Protein AF-A0A1E3G465-F1 (afdb_monomer_lite)

pLDDT: mean 92.17, std 10.19, range [46.28, 98.38]

Structure (mmCIF, N/CA/C/O backbone):
data_AF-A0A1E3G465-F1
#
_entry.id   AF-A0A1E3G465-F1
#
loop_
_atom_site.group_PDB
_atom_site.id
_atom_site.type_symbol
_atom_site.label_atom_id
_atom_site.label_alt_id
_atom_site.label_comp_id
_atom_site.label_asym_id
_atom_site.label_entity_id
_atom_site.label_seq_id
_atom_site.pdbx_PDB_ins_code
_atom_site.Cartn_x
_atom_site.Cartn_y
_atom_site.Cartn_z
_atom_site.occupancy
_atom_site.B_iso_or_equiv
_atom_site.auth_seq_id
_atom_site.auth_comp_id
_atom_site.auth_asym_id
_atom_site.auth_atom_id
_atom_site.pdbx_PDB_model_num
ATOM 1 N N . MET A 1 1 ? 30.871 17.192 -15.582 1.00 46.59 1 MET A N 1
ATOM 2 C CA . MET A 1 1 ? 29.746 16.257 -15.810 1.00 46.59 1 MET A CA 1
ATOM 3 C C . MET A 1 1 ? 30.331 14.931 -16.269 1.00 46.59 1 MET A C 1
ATOM 5 O O . MET A 1 1 ? 31.115 14.942 -17.206 1.00 46.59 1 MET A O 1
ATOM 9 N N . THR A 1 2 ? 30.048 13.829 -15.576 1.00 65.38 2 THR A N 1
ATOM 10 C CA . THR A 1 2 ? 30.537 12.489 -15.939 1.00 65.38 2 THR A CA 1
ATOM 11 C C . THR A 1 2 ? 29.622 11.861 -16.988 1.00 65.38 2 THR A C 1
ATOM 13 O O . THR A 1 2 ? 28.400 11.909 -16.865 1.00 65.38 2 THR A O 1
ATOM 16 N N . THR A 1 3 ? 30.202 11.283 -18.037 1.00 67.56 3 THR A N 1
ATOM 17 C CA . THR A 1 3 ? 29.445 10.574 -19.075 1.00 67.56 3 THR A CA 1
ATOM 18 C C . THR A 1 3 ? 28.847 9.289 -18.488 1.00 67.56 3 THR A C 1
ATOM 20 O O . THR A 1 3 ? 29.590 8.513 -17.877 1.00 67.56 3 THR A O 1
ATOM 23 N N . PRO A 1 4 ? 27.537 9.023 -18.655 1.00 75.69 4 PRO A N 1
ATOM 24 C CA . PRO A 1 4 ? 26.938 7.760 -18.237 1.00 75.69 4 PRO A CA 1
ATOM 25 C C . PRO A 1 4 ? 27.625 6.572 -18.918 1.00 75.69 4 PRO A C 1
ATOM 27 O O . PRO A 1 4 ? 27.978 6.641 -20.097 1.00 75.69 4 PRO A O 1
ATOM 30 N N . SER A 1 5 ? 27.811 5.470 -18.189 1.00 88.69 5 SER A N 1
ATOM 31 C CA . SER A 1 5 ? 28.449 4.277 -18.747 1.00 88.69 5 SER A CA 1
ATOM 32 C C . SER A 1 5 ? 27.600 3.658 -19.864 1.00 88.69 5 SER A C 1
ATOM 34 O O . SER A 1 5 ? 26.371 3.764 -19.875 1.00 88.69 5 SER A O 1
ATOM 36 N N . ARG A 1 6 ? 28.253 2.935 -20.783 1.00 87.94 6 ARG A N 1
ATOM 37 C CA . ARG A 1 6 ? 27.582 2.203 -21.873 1.00 87.94 6 ARG A CA 1
ATOM 38 C C . ARG A 1 6 ? 26.449 1.299 -21.358 1.00 87.94 6 ARG A C 1
ATOM 40 O O . ARG A 1 6 ? 25.394 1.227 -21.979 1.00 87.94 6 ARG A O 1
ATOM 47 N N . THR A 1 7 ? 26.638 0.665 -20.200 1.00 91.12 7 THR A N 1
ATOM 48 C CA . THR A 1 7 ? 25.641 -0.208 -19.558 1.00 91.12 7 THR A CA 1
ATOM 49 C C . THR A 1 7 ? 24.410 0.555 -19.068 1.00 91.12 7 THR A C 1
ATOM 51 O O . THR A 1 7 ? 23.296 0.049 -19.180 1.00 91.12 7 THR A O 1
ATOM 54 N N . VAL A 1 8 ? 24.583 1.767 -18.529 1.00 91.44 8 VAL A N 1
ATOM 55 C CA . VAL A 1 8 ? 23.466 2.606 -18.062 1.00 91.44 8 VAL A CA 1
ATOM 56 C C . VAL A 1 8 ? 22.587 3.039 -19.233 1.00 91.44 8 VAL A C 1
ATOM 58 O O . VAL A 1 8 ? 21.366 2.936 -19.142 1.00 91.44 8 VAL A O 1
ATOM 61 N N . ASN A 1 9 ? 23.197 3.441 -20.350 1.00 90.88 9 ASN A N 1
ATOM 62 C CA . ASN A 1 9 ? 22.457 3.846 -21.547 1.00 90.88 9 ASN A CA 1
ATOM 63 C C . ASN A 1 9 ? 21.678 2.675 -22.161 1.00 90.88 9 ASN A C 1
ATOM 65 O O . ASN A 1 9 ? 20.485 2.815 -22.415 1.00 90.88 9 ASN A O 1
ATOM 69 N N . ALA A 1 10 ? 22.306 1.500 -22.288 1.00 93.12 10 ALA A N 1
ATOM 70 C CA . ALA A 1 10 ? 21.629 0.302 -22.786 1.00 93.12 10 ALA A CA 1
ATOM 71 C C . ALA A 1 10 ? 20.441 -0.107 -21.895 1.00 93.12 10 ALA A C 1
ATOM 73 O O . ALA A 1 10 ? 19.373 -0.444 -22.398 1.00 93.12 10 ALA A O 1
ATOM 74 N N . LYS A 1 11 ? 20.590 -0.031 -20.561 1.00 91.75 11 LYS A N 1
ATOM 75 C CA . LYS A 1 11 ? 19.471 -0.271 -19.636 1.00 91.75 11 LYS A CA 1
ATOM 76 C C . LYS A 1 11 ? 18.349 0.739 -19.854 1.00 91.75 11 LYS A C 1
ATOM 78 O O . LYS A 1 11 ? 17.198 0.325 -19.939 1.00 91.75 11 LYS A O 1
ATOM 83 N N . LYS A 1 12 ? 18.664 2.034 -19.966 1.00 93.19 12 LYS A N 1
ATOM 84 C CA . LYS A 1 12 ? 17.649 3.069 -20.192 1.00 93.19 12 LYS A CA 1
ATOM 85 C C . LYS A 1 12 ? 16.828 2.760 -21.447 1.00 93.19 12 LYS A C 1
ATOM 87 O O . LYS A 1 12 ? 15.613 2.676 -21.344 1.00 93.19 12 LYS A O 1
ATOM 92 N N . GLU A 1 13 ? 17.483 2.504 -22.577 1.00 93.19 13 GLU A N 1
ATOM 93 C CA . GLU A 1 13 ? 16.812 2.170 -23.843 1.00 93.19 13 GLU A CA 1
ATOM 94 C C . GLU A 1 13 ? 15.907 0.936 -23.726 1.00 93.19 13 GLU A C 1
ATOM 96 O O . GLU A 1 13 ? 14.757 0.970 -24.163 1.00 93.19 13 GLU A O 1
ATOM 101 N N . LEU A 1 14 ? 16.397 -0.132 -23.086 1.00 92.75 14 LEU A N 1
ATOM 102 C CA . LEU A 1 14 ? 15.626 -1.361 -22.883 1.00 92.75 14 LEU A CA 1
ATOM 103 C C . LEU A 1 14 ? 14.394 -1.139 -22.000 1.00 92.75 14 LEU A C 1
ATOM 105 O O . LEU A 1 14 ? 13.328 -1.679 -22.289 1.00 92.75 14 LEU A O 1
ATOM 109 N N . PHE A 1 15 ? 14.514 -0.336 -20.940 1.00 93.56 15 PHE A N 1
ATOM 110 C CA . PHE A 1 15 ? 13.397 -0.069 -20.036 1.00 93.56 15 PHE A CA 1
ATOM 111 C C . PHE A 1 15 ? 12.389 0.934 -20.607 1.00 93.56 15 PHE A C 1
ATOM 113 O O . PHE A 1 15 ? 11.225 0.866 -20.228 1.00 93.56 15 PHE A O 1
ATOM 120 N N . THR A 1 16 ? 12.776 1.822 -21.530 1.00 94.25 16 THR A N 1
ATOM 121 C CA . THR A 1 16 ? 11.917 2.924 -22.019 1.00 94.25 16 THR A CA 1
ATOM 122 C C . THR A 1 16 ? 11.468 2.775 -23.479 1.00 94.25 16 THR A C 1
ATOM 124 O O . THR A 1 16 ? 10.862 3.689 -24.032 1.00 94.25 16 THR A O 1
ATOM 127 N N . GLY A 1 17 ? 11.778 1.654 -24.137 1.00 92.50 17 GLY A N 1
ATOM 128 C CA . GLY A 1 17 ? 11.543 1.464 -25.575 1.00 92.50 17 GLY A CA 1
ATOM 129 C C . GLY A 1 17 ? 10.102 1.130 -25.994 1.00 92.50 17 GLY A C 1
ATOM 130 O O . GLY A 1 17 ? 9.817 1.057 -27.192 1.00 92.50 17 GLY A O 1
ATOM 131 N N . LEU A 1 18 ? 9.179 0.905 -25.053 1.00 93.69 18 LEU A N 1
ATOM 132 C CA . LEU A 1 18 ? 7.815 0.461 -25.358 1.00 93.69 18 LEU A CA 1
ATOM 133 C C . LEU A 1 18 ? 6.879 1.652 -25.609 1.00 93.69 18 LEU A C 1
ATOM 135 O O . LEU A 1 18 ? 6.819 2.592 -24.830 1.00 93.69 18 LEU A O 1
ATOM 139 N N . ARG A 1 19 ? 6.085 1.615 -26.686 1.00 88.00 19 ARG A N 1
ATOM 140 C CA . ARG A 1 19 ? 5.288 2.786 -27.117 1.00 88.00 19 ARG A CA 1
ATOM 141 C C . ARG A 1 19 ? 3.932 2.970 -26.418 1.00 88.00 19 ARG A C 1
ATOM 143 O O . ARG A 1 19 ? 3.270 3.966 -26.681 1.00 88.00 19 ARG A O 1
ATOM 150 N N . ARG A 1 20 ? 3.478 2.027 -25.584 1.00 93.00 20 ARG A N 1
ATOM 151 C CA . ARG A 1 20 ? 2.134 2.041 -24.961 1.00 93.00 20 ARG A CA 1
ATOM 152 C C . ARG A 1 20 ? 2.132 1.338 -23.603 1.00 93.00 20 ARG A C 1
ATOM 154 O O . ARG A 1 20 ? 1.597 0.243 -23.472 1.00 93.00 20 ARG A O 1
ATOM 161 N N . VAL A 1 21 ? 2.768 1.956 -22.614 1.00 96.19 21 VAL A N 1
ATOM 162 C CA . VAL A 1 21 ? 2.840 1.443 -21.239 1.00 96.19 21 VAL A CA 1
ATOM 163 C C . VAL A 1 21 ? 2.339 2.514 -20.280 1.00 96.19 21 VAL A C 1
ATOM 165 O O . VAL A 1 21 ? 2.716 3.675 -20.403 1.00 96.19 21 VAL A O 1
ATOM 168 N N . ILE A 1 22 ? 1.507 2.102 -19.326 1.00 96.88 22 ILE A N 1
ATOM 169 C CA . ILE A 1 22 ? 1.174 2.864 -18.122 1.00 96.88 22 ILE A CA 1
ATOM 170 C C . ILE A 1 22 ? 1.619 2.001 -16.950 1.00 96.88 22 ILE A C 1
ATOM 172 O O . ILE A 1 22 ? 1.273 0.821 -16.885 1.00 96.88 22 ILE A O 1
ATOM 176 N N . ILE A 1 23 ? 2.395 2.574 -16.038 1.00 97.69 23 ILE A N 1
ATOM 177 C CA . ILE A 1 23 ? 2.771 1.891 -14.806 1.00 97.69 23 ILE A CA 1
ATOM 178 C C . ILE A 1 23 ? 1.715 2.182 -13.755 1.00 97.69 23 ILE A C 1
ATOM 180 O O . ILE A 1 23 ? 1.408 3.335 -13.476 1.00 97.69 23 ILE A O 1
ATOM 184 N N . VAL A 1 24 ? 1.180 1.130 -13.146 1.00 97.81 24 VAL A N 1
ATOM 185 C CA . VAL A 1 24 ? 0.242 1.247 -12.032 1.00 97.81 24 VAL A CA 1
ATOM 186 C C . VAL A 1 24 ? 0.971 0.915 -10.738 1.00 97.81 24 VAL A C 1
ATOM 188 O O . VAL A 1 24 ? 1.573 -0.150 -10.614 1.00 97.81 24 VAL A O 1
ATOM 191 N N . ALA A 1 25 ? 0.915 1.827 -9.770 1.00 97.88 25 ALA A N 1
ATOM 192 C CA . ALA A 1 25 ? 1.432 1.627 -8.423 1.00 97.88 25 ALA A CA 1
ATOM 193 C C . ALA A 1 25 ? 0.275 1.574 -7.405 1.00 97.88 25 ALA A C 1
ATOM 195 O O . ALA A 1 25 ? -0.670 2.357 -7.519 1.00 97.88 25 ALA A O 1
ATOM 196 N N . PRO A 1 26 ? 0.357 0.734 -6.356 1.00 97.75 26 PRO A N 1
ATOM 197 C CA . PRO A 1 26 ? -0.695 0.613 -5.349 1.00 97.75 26 PRO A CA 1
ATOM 198 C C . PRO A 1 26 ? -0.685 1.764 -4.334 1.00 97.75 26 PRO A C 1
ATOM 200 O O . PRO A 1 26 ? -1.564 1.869 -3.483 1.00 97.75 26 PRO A O 1
ATOM 203 N N . SER A 1 27 ? 0.334 2.625 -4.366 1.00 98.12 27 SER A N 1
ATOM 204 C CA . SER A 1 27 ? 0.479 3.727 -3.422 1.00 98.12 27 SER A CA 1
ATOM 205 C C . SER A 1 27 ? 1.295 4.872 -4.010 1.00 98.12 27 SER A C 1
ATOM 207 O O . SER A 1 27 ? 2.093 4.698 -4.936 1.00 98.12 27 SER A O 1
ATOM 209 N N . ARG A 1 28 ? 1.138 6.063 -3.418 1.00 98.31 28 ARG A N 1
ATOM 210 C CA . ARG A 1 28 ? 1.981 7.225 -3.735 1.00 98.3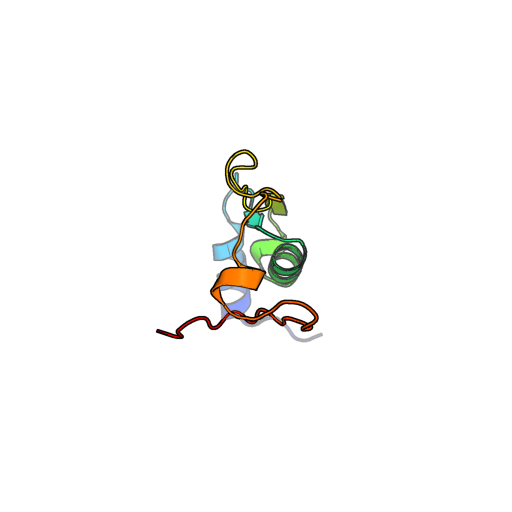1 28 ARG A CA 1
ATOM 211 C C . ARG A 1 28 ? 3.456 6.970 -3.429 1.00 98.31 28 ARG A C 1
ATOM 213 O O . ARG A 1 28 ? 4.305 7.424 -4.184 1.00 98.31 28 ARG A O 1
ATOM 220 N N . TRP A 1 29 ? 3.754 6.224 -2.366 1.00 98.06 29 TRP A N 1
ATOM 221 C CA . TRP A 1 29 ? 5.130 5.880 -2.011 1.00 98.06 29 TRP A CA 1
ATOM 222 C C . TRP A 1 29 ? 5.816 5.082 -3.125 1.00 98.06 29 TRP A C 1
ATOM 224 O O . TRP A 1 29 ? 6.863 5.501 -3.611 1.00 98.06 29 TRP A O 1
ATOM 234 N N . LEU A 1 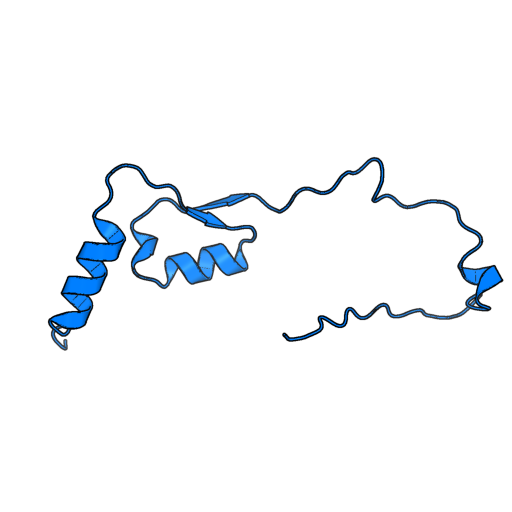30 ? 5.186 4.005 -3.614 1.00 98.12 30 LEU A N 1
ATOM 235 C CA . LEU A 1 30 ? 5.777 3.214 -4.695 1.00 98.12 30 LEU A CA 1
ATOM 236 C C . LEU A 1 30 ? 5.810 3.987 -6.021 1.00 98.12 30 LEU A C 1
ATOM 238 O O . LEU A 1 30 ? 6.789 3.903 -6.754 1.00 98.12 30 LEU A O 1
ATOM 242 N N . SER A 1 31 ? 4.782 4.795 -6.310 1.00 98.38 31 SER A N 1
ATOM 243 C CA . SER A 1 31 ? 4.779 5.690 -7.478 1.00 98.38 31 SER A CA 1
ATOM 244 C C . SER A 1 31 ? 5.982 6.640 -7.479 1.00 98.38 31 SER A C 1
ATOM 246 O O . SER A 1 31 ? 6.611 6.841 -8.517 1.00 98.38 31 SER A O 1
ATOM 248 N N . ASN A 1 32 ? 6.344 7.189 -6.318 1.00 98.31 32 ASN A N 1
ATOM 249 C CA . ASN A 1 32 ? 7.506 8.065 -6.193 1.00 98.31 32 ASN A CA 1
ATOM 250 C C . ASN A 1 32 ? 8.820 7.310 -6.438 1.00 98.31 32 ASN A C 1
ATOM 252 O O . ASN A 1 32 ? 9.658 7.808 -7.182 1.00 98.31 32 ASN A O 1
ATOM 256 N N . LEU A 1 33 ? 8.957 6.079 -5.936 1.00 98.38 33 LEU A N 1
ATOM 257 C CA . LEU A 1 33 ? 10.123 5.237 -6.234 1.00 98.38 33 LEU A CA 1
ATOM 258 C C . LEU A 1 33 ? 10.253 4.926 -7.733 1.00 98.38 33 LEU A C 1
ATOM 260 O O . LEU A 1 33 ? 11.349 4.972 -8.288 1.00 98.38 33 LEU A O 1
ATOM 264 N N . VAL A 1 34 ? 9.139 4.666 -8.427 1.00 97.81 34 VAL A N 1
ATOM 265 C CA . VAL A 1 34 ? 9.151 4.473 -9.889 1.00 97.81 34 VAL A CA 1
ATOM 266 C C . VAL A 1 34 ? 9.675 5.725 -10.601 1.00 97.81 34 VAL A C 1
ATOM 268 O O . VAL A 1 34 ? 10.478 5.603 -11.530 1.00 97.81 34 VAL A O 1
ATOM 271 N N . LYS A 1 35 ? 9.287 6.923 -10.144 1.00 97.31 3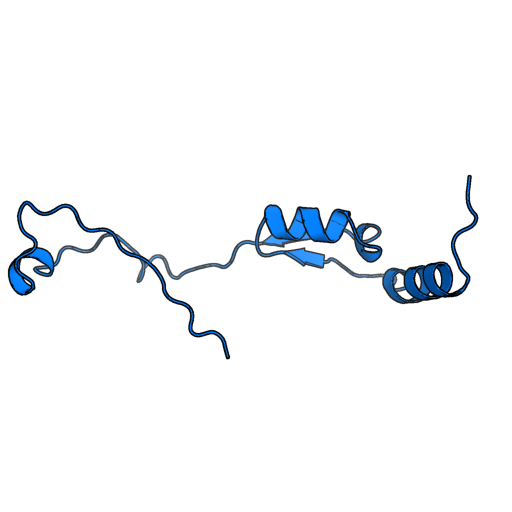5 LYS A N 1
ATOM 272 C CA . LYS A 1 35 ? 9.727 8.213 -10.711 1.00 97.31 35 LYS A CA 1
ATOM 273 C C . LYS A 1 35 ? 11.222 8.498 -10.514 1.00 97.31 35 LYS A C 1
ATOM 275 O O . LYS A 1 35 ? 11.783 9.315 -11.243 1.00 97.31 35 LYS A O 1
ATOM 280 N N . GLU A 1 36 ? 11.879 7.801 -9.592 1.00 97.19 36 GLU A N 1
ATOM 281 C CA . GLU A 1 36 ? 13.332 7.858 -9.388 1.00 97.19 36 GLU A CA 1
ATOM 282 C C . GLU A 1 36 ? 14.109 6.874 -10.290 1.00 97.19 36 GLU A C 1
ATOM 284 O O . GLU A 1 36 ? 15.336 6.927 -10.364 1.00 97.19 36 GLU A O 1
ATOM 289 N N . SER A 1 37 ? 13.415 6.002 -11.030 1.00 95.62 37 SER A N 1
ATOM 290 C CA . SER A 1 37 ? 14.013 4.976 -11.899 1.00 95.62 37 SER A CA 1
ATOM 291 C C . SER A 1 37 ? 14.039 5.373 -13.388 1.00 95.62 37 SER A C 1
ATOM 293 O O . SER A 1 37 ? 13.538 6.427 -13.780 1.00 95.62 37 SER A O 1
ATOM 295 N N . PHE A 1 38 ? 14.578 4.511 -14.264 1.00 95.75 38 PHE A N 1
ATOM 296 C CA . PHE A 1 38 ? 14.459 4.698 -15.723 1.00 95.75 38 PHE A CA 1
ATOM 297 C C . PHE A 1 38 ? 13.009 4.665 -16.218 1.00 95.75 38 PHE A C 1
ATOM 299 O O . PHE A 1 38 ? 12.709 5.263 -17.244 1.00 95.75 38 PHE A O 1
ATOM 306 N N . LEU A 1 39 ? 12.107 4.015 -15.479 1.00 96.19 39 LEU A N 1
ATOM 307 C CA . LEU A 1 39 ? 10.701 3.870 -15.850 1.00 96.19 39 LEU A CA 1
ATOM 308 C C . LEU A 1 39 ? 9.889 5.163 -15.707 1.00 96.19 39 LEU A C 1
ATOM 310 O O . LEU A 1 39 ? 8.740 5.206 -16.135 1.00 96.19 39 LEU A O 1
ATOM 314 N N . LYS A 1 40 ? 10.486 6.226 -15.156 1.00 95.62 40 LYS A N 1
ATOM 315 C CA . LYS A 1 40 ? 9.873 7.556 -15.043 1.00 95.62 40 LYS A CA 1
ATOM 316 C C . LYS A 1 40 ? 9.446 8.178 -16.378 1.00 95.62 40 LYS A C 1
ATOM 318 O O . LYS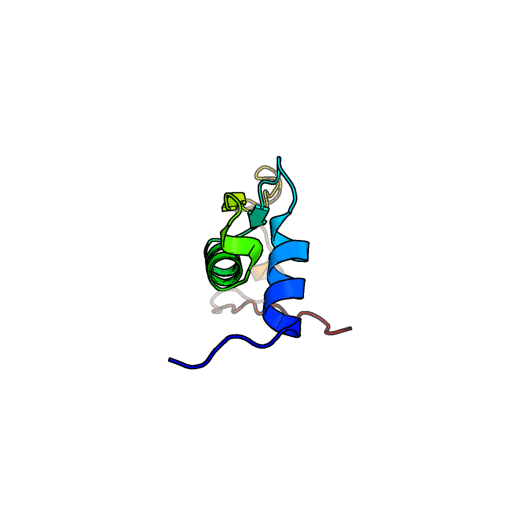 A 1 40 ? 8.706 9.152 -16.369 1.00 95.62 40 LYS A O 1
ATOM 323 N N . GLU A 1 41 ? 9.948 7.657 -17.501 1.00 95.62 41 GLU A N 1
ATOM 324 C CA . GLU A 1 41 ? 9.557 8.090 -18.849 1.00 95.62 41 GLU A CA 1
ATOM 325 C C . GLU A 1 41 ? 8.131 7.621 -19.218 1.00 95.62 41 GLU A C 1
ATOM 327 O O . GLU A 1 41 ? 7.536 8.148 -20.155 1.00 95.62 41 GLU A O 1
ATOM 332 N N . TYR A 1 42 ? 7.562 6.648 -18.491 1.00 97.25 42 TYR A N 1
ATOM 333 C CA . TYR A 1 42 ? 6.170 6.225 -18.661 1.00 97.25 42 TYR A CA 1
ATOM 334 C C . TYR A 1 42 ? 5.222 6.979 -17.718 1.00 97.25 42 TYR A C 1
ATOM 336 O O . TYR A 1 42 ? 5.610 7.314 -16.595 1.00 97.25 42 TYR A O 1
ATOM 344 N N . PRO A 1 43 ? 3.949 7.181 -18.114 1.00 96.94 43 PRO A N 1
ATOM 345 C CA . PRO A 1 43 ? 2.898 7.591 -17.189 1.00 96.94 43 PRO A CA 1
ATOM 346 C C . PRO A 1 43 ? 2.810 6.628 -16.000 1.00 96.94 43 PRO A C 1
ATOM 348 O O . PRO A 1 43 ? 2.829 5.407 -16.185 1.00 96.94 43 PRO A O 1
ATOM 351 N N . VAL A 1 44 ? 2.702 7.177 -14.787 1.00 97.94 44 VAL A N 1
ATOM 352 C CA . VAL A 1 44 ? 2.558 6.399 -13.551 1.00 97.94 44 VAL A CA 1
ATOM 353 C C . VAL A 1 44 ? 1.266 6.793 -12.853 1.00 97.94 44 VAL A C 1
ATOM 355 O O . VAL A 1 44 ? 1.165 7.900 -12.323 1.00 97.94 44 VAL A O 1
ATOM 358 N N . GLU A 1 45 ? 0.322 5.863 -12.790 1.00 98.25 45 GLU A N 1
ATOM 359 C CA . GLU A 1 45 ? -0.965 6.034 -12.121 1.00 98.25 45 GLU A CA 1
ATOM 360 C C . GLU A 1 45 ? -0.976 5.328 -10.766 1.00 98.25 45 GLU A C 1
ATOM 362 O O . GLU A 1 45 ? -0.386 4.258 -10.590 1.00 98.25 45 GLU A O 1
ATOM 367 N N . VAL A 1 46 ? -1.653 5.928 -9.785 1.00 98.38 46 VAL A N 1
ATOM 368 C CA . VAL A 1 46 ? -1.849 5.307 -8.470 1.00 98.38 46 VAL A CA 1
ATOM 369 C C . VAL A 1 46 ? -3.245 4.710 -8.410 1.00 98.38 46 VAL A C 1
ATOM 371 O O . VAL A 1 46 ? -4.226 5.449 -8.374 1.00 98.38 46 VAL A O 1
ATOM 374 N N . ILE A 1 47 ? -3.322 3.383 -8.334 1.00 98.25 47 ILE A N 1
ATOM 375 C CA . ILE A 1 47 ? -4.571 2.646 -8.122 1.00 98.25 47 ILE A CA 1
ATOM 376 C C . ILE A 1 47 ? -4.414 1.847 -6.824 1.00 98.25 47 ILE A C 1
ATOM 378 O O . ILE A 1 47 ? -3.742 0.816 -6.838 1.00 98.25 47 ILE A O 1
ATOM 382 N N . PRO A 1 48 ? -4.973 2.319 -5.692 1.00 97.50 48 PRO A N 1
ATOM 383 C CA . PRO A 1 48 ? -4.898 1.601 -4.425 1.00 97.50 48 PRO A CA 1
ATOM 384 C C . PRO A 1 48 ? -5.551 0.221 -4.498 1.00 97.50 48 PRO A C 1
ATOM 386 O O . PRO A 1 48 ? -6.534 0.029 -5.214 1.00 97.50 48 PRO A O 1
ATOM 389 N N . ASN A 1 49 ? -5.043 -0.719 -3.701 1.00 95.81 49 ASN A N 1
ATOM 390 C CA . ASN A 1 49 ? -5.673 -2.028 -3.558 1.00 95.81 49 ASN A CA 1
ATOM 391 C C . ASN A 1 49 ? -7.079 -1.858 -2.968 1.00 95.81 49 ASN A C 1
ATOM 393 O O . ASN A 1 49 ? -7.238 -1.304 -1.878 1.00 95.81 49 ASN A O 1
ATOM 397 N N . GLY A 1 50 ? -8.088 -2.332 -3.697 1.00 95.38 50 GLY A N 1
ATOM 398 C CA . GLY A 1 50 ? -9.462 -2.369 -3.213 1.00 95.38 50 GLY A CA 1
ATOM 399 C C . GLY A 1 50 ? -9.651 -3.433 -2.132 1.00 95.38 50 GLY A C 1
ATOM 400 O O . GLY A 1 50 ? -8.961 -4.452 -2.121 1.00 95.38 50 GLY A O 1
ATOM 401 N N . ILE A 1 51 ? -10.614 -3.196 -1.244 1.00 95.75 51 ILE A N 1
ATOM 402 C CA . ILE A 1 51 ? -11.121 -4.177 -0.280 1.00 95.75 51 ILE A CA 1
ATOM 403 C C . ILE A 1 51 ? -12.645 -4.229 -0.391 1.00 95.75 51 ILE A C 1
ATOM 405 O O . ILE A 1 51 ? -13.272 -3.238 -0.765 1.00 95.75 51 ILE A O 1
ATOM 409 N N . ASP A 1 52 ? -13.238 -5.369 -0.054 1.00 97.19 52 ASP A N 1
ATOM 410 C CA . ASP A 1 52 ? -14.691 -5.506 0.019 1.00 97.19 52 ASP A CA 1
ATOM 411 C C . ASP A 1 52 ? -15.225 -4.762 1.255 1.00 97.19 52 ASP A C 1
ATOM 413 O O . ASP A 1 52 ? -15.018 -5.180 2.396 1.00 97.19 52 ASP A O 1
ATOM 417 N N . THR A 1 53 ? -15.912 -3.641 1.040 1.00 96.62 53 THR A N 1
ATOM 418 C CA . THR A 1 53 ? -16.453 -2.805 2.121 1.00 96.62 53 THR A CA 1
ATOM 419 C C . THR A 1 53 ? -17.671 -3.412 2.813 1.00 96.62 53 THR A C 1
ATOM 421 O O . THR A 1 53 ? -18.032 -2.959 3.900 1.00 96.62 53 THR A O 1
ATOM 424 N N . ASP A 1 54 ? -18.298 -4.436 2.231 1.00 96.62 54 ASP A N 1
ATOM 425 C CA . ASP A 1 54 ? -19.368 -5.173 2.897 1.00 96.62 54 ASP A CA 1
ATOM 426 C C . ASP A 1 54 ? -18.815 -6.138 3.946 1.00 96.62 54 ASP A C 1
ATOM 428 O O . ASP A 1 54 ? -19.487 -6.372 4.957 1.00 96.62 54 ASP A O 1
ATOM 432 N N . ILE A 1 55 ? -17.582 -6.618 3.748 1.00 95.94 55 ILE A N 1
ATOM 433 C CA . ILE A 1 55 ? -16.833 -7.466 4.685 1.00 95.94 55 ILE A CA 1
ATOM 434 C C . ILE A 1 55 ? -16.036 -6.613 5.683 1.00 95.94 55 ILE A C 1
ATOM 436 O O . ILE A 1 55 ? -16.159 -6.782 6.898 1.00 95.94 55 ILE A O 1
ATOM 440 N N . PHE A 1 56 ? -15.212 -5.685 5.194 1.00 95.31 56 PHE A N 1
ATOM 441 C CA . PHE A 1 56 ? -14.270 -4.912 6.005 1.00 95.31 56 PHE A CA 1
ATOM 442 C C . PHE A 1 56 ? -14.901 -3.626 6.547 1.00 95.31 56 PHE A C 1
ATOM 444 O O . PHE A 1 56 ? -14.598 -2.518 6.106 1.00 95.31 56 PHE A O 1
ATOM 451 N N . LYS A 1 57 ? -15.769 -3.781 7.549 1.00 95.69 57 LYS A N 1
ATOM 452 C CA . LYS A 1 57 ? -16.452 -2.672 8.232 1.00 95.69 57 LYS A CA 1
ATOM 453 C C . LYS A 1 57 ? -16.525 -2.879 9.748 1.00 95.69 57 LYS A C 1
ATOM 455 O O . LYS A 1 57 ? -16.505 -4.026 10.207 1.00 95.69 57 LYS A O 1
ATOM 460 N N . PRO A 1 58 ? -16.645 -1.800 10.551 1.00 94.81 58 PRO A N 1
ATOM 461 C CA . PRO A 1 58 ? -16.912 -1.929 11.978 1.00 94.81 58 PRO A CA 1
ATOM 462 C C . PRO A 1 58 ? -18.142 -2.807 12.213 1.00 94.81 58 PRO A C 1
ATOM 464 O O . PRO A 1 58 ? -19.228 -2.514 11.718 1.00 94.81 58 PRO A O 1
ATOM 467 N N . THR A 1 59 ? -17.957 -3.895 12.955 1.00 94.62 59 THR A N 1
ATOM 468 C CA . THR A 1 59 ? -18.994 -4.905 13.177 1.00 94.62 59 THR A CA 1
ATOM 469 C C . THR A 1 59 ? -19.145 -5.143 14.680 1.00 94.62 59 THR A C 1
ATOM 471 O O . THR A 1 59 ? -18.135 -5.397 15.347 1.00 94.62 59 THR A O 1
ATOM 474 N N . PRO A 1 60 ? -20.367 -5.051 15.245 1.00 95.00 60 PRO A N 1
ATOM 475 C CA . PRO A 1 60 ? -20.609 -5.403 16.640 1.00 95.00 60 PRO A CA 1
ATOM 476 C C . PRO A 1 60 ? -20.124 -6.827 16.930 1.00 95.00 60 PRO A C 1
ATOM 478 O O . PRO A 1 60 ? -20.448 -7.758 16.197 1.00 95.00 60 PRO A O 1
ATOM 481 N N . SER A 1 61 ? -19.339 -7.006 17.992 1.00 94.06 61 SER A N 1
ATOM 482 C CA . SER A 1 61 ? -18.846 -8.324 18.401 1.00 94.06 61 SER A CA 1
ATOM 483 C C . SER A 1 61 ? -18.616 -8.400 19.908 1.00 94.06 61 SER A C 1
ATOM 485 O O . SER A 1 61 ? -18.406 -7.387 20.577 1.00 94.06 61 SER A O 1
ATOM 487 N N . ASP A 1 62 ? -18.609 -9.621 20.438 1.00 96.81 62 ASP A N 1
ATOM 488 C CA . ASP A 1 62 ? -18.263 -9.942 21.824 1.00 96.81 62 ASP A CA 1
ATOM 489 C C . ASP A 1 62 ? -16.747 -10.142 22.030 1.00 96.81 62 ASP A C 1
ATOM 491 O O . ASP A 1 62 ? -16.326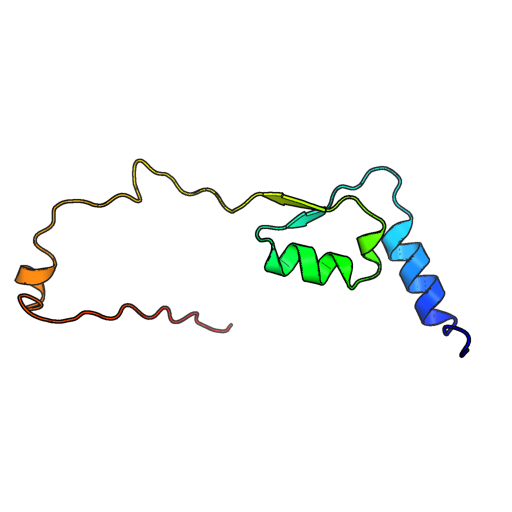 -10.576 23.103 1.00 96.81 62 ASP A O 1
ATOM 495 N N . PHE A 1 63 ? -15.917 -9.807 21.031 1.00 95.31 63 PHE A N 1
ATOM 496 C CA . PHE A 1 63 ? -14.476 -10.083 21.000 1.00 95.31 63 PHE A CA 1
ATOM 497 C C . PHE A 1 63 ? -13.763 -9.642 22.284 1.00 95.31 63 PHE A C 1
ATOM 499 O O . PHE A 1 63 ? -13.039 -10.417 22.906 1.00 95.31 63 PHE A O 1
ATOM 506 N N . ARG A 1 64 ? -14.016 -8.413 22.748 1.00 95.75 64 ARG A N 1
ATOM 507 C CA . ARG A 1 64 ? -13.372 -7.903 23.967 1.00 95.75 64 ARG A CA 1
ATOM 508 C C . ARG A 1 64 ? -13.740 -8.708 25.209 1.00 95.75 64 ARG A C 1
ATOM 510 O O . ARG A 1 64 ? -12.855 -8.989 26.008 1.00 95.75 64 ARG A O 1
ATOM 517 N N . LYS A 1 65 ? -15.003 -9.107 25.355 1.00 97.44 65 LYS A N 1
ATOM 518 C CA . LYS A 1 65 ? -15.462 -9.923 26.484 1.00 97.44 65 LYS A CA 1
ATOM 519 C C . LYS A 1 65 ? -14.862 -11.326 26.416 1.00 97.44 65 LYS A C 1
ATOM 521 O O . LYS A 1 65 ? -14.307 -11.803 27.401 1.00 97.44 65 LYS A O 1
ATOM 526 N N . ARG A 1 66 ? -14.903 -11.953 25.234 1.00 97.56 66 ARG A N 1
ATOM 527 C CA . ARG A 1 66 ? -14.391 -13.312 24.995 1.00 97.56 66 ARG A CA 1
ATOM 528 C C . ARG A 1 66 ? -12.909 -13.459 25.342 1.00 97.56 66 ARG A C 1
ATOM 530 O O . ARG A 1 66 ? -12.512 -14.502 25.848 1.00 97.56 66 ARG A O 1
ATOM 537 N N . TYR A 1 67 ? -12.116 -12.416 25.107 1.00 96.25 67 TYR A N 1
ATOM 538 C CA . TYR A 1 67 ? -10.674 -12.414 25.371 1.00 96.25 67 TYR A CA 1
ATOM 539 C C . TYR A 1 67 ? -10.263 -11.595 26.611 1.00 96.25 67 TYR A C 1
ATOM 541 O O . TYR A 1 67 ? -9.074 -11.355 26.817 1.00 96.25 67 TYR A O 1
ATOM 549 N N . GLY A 1 68 ? -11.209 -11.141 27.447 1.00 97.12 68 GLY A N 1
ATOM 550 C CA . GLY A 1 68 ? -10.901 -10.377 28.667 1.00 97.12 68 GLY A CA 1
ATOM 551 C C . GLY A 1 68 ? -10.138 -9.066 28.407 1.00 97.12 68 GLY A C 1
ATOM 552 O O . GLY A 1 68 ? -9.216 -8.709 29.148 1.00 97.12 68 GLY A O 1
ATOM 553 N N . LEU A 1 69 ? -10.485 -8.376 27.317 1.00 96.94 69 LEU A N 1
ATOM 554 C CA . LEU A 1 69 ? -9.893 -7.117 26.840 1.00 96.94 69 LEU A CA 1
ATOM 555 C C . LEU A 1 69 ? -10.760 -5.885 27.156 1.00 96.94 69 LEU A C 1
ATOM 557 O O . LEU A 1 69 ? -10.516 -4.791 26.634 1.00 96.94 69 LEU A O 1
ATOM 561 N N . GLU A 1 70 ? -11.800 -6.043 27.971 1.00 96.94 70 GLU A N 1
ATOM 562 C CA . GLU A 1 70 ? -12.611 -4.928 28.467 1.00 96.94 70 GLU A CA 1
ATOM 563 C C . GLU A 1 70 ? -11.736 -3.975 29.298 1.00 96.94 70 GLU A C 1
ATOM 565 O O . GLU A 1 70 ? -10.914 -4.408 30.103 1.00 96.94 70 GLU A O 1
ATOM 570 N N . GLY A 1 71 ? -11.839 -2.667 29.036 1.00 96.88 71 GLY A N 1
ATOM 571 C CA . GLY A 1 71 ? -11.007 -1.643 29.684 1.00 96.88 71 GLY A CA 1
ATOM 572 C C . GLY A 1 71 ? -9.525 -1.630 29.277 1.00 96.88 71 GLY A C 1
ATOM 573 O O . GLY A 1 71 ? -8.776 -0.793 29.772 1.00 96.88 71 GLY A O 1
ATOM 574 N N . LYS A 1 72 ? -9.083 -2.515 28.369 1.00 97.25 72 LYS A N 1
ATOM 575 C CA . LYS A 1 72 ? -7.682 -2.590 27.925 1.00 97.25 72 LYS A CA 1
ATOM 576 C C . LYS A 1 72 ? -7.447 -1.843 26.613 1.00 97.25 72 LYS A C 1
ATOM 578 O O . LYS A 1 72 ? -8.248 -1.925 25.671 1.00 97.25 72 LYS A O 1
ATOM 583 N N . PHE A 1 73 ? -6.301 -1.166 26.536 1.00 96.50 73 PHE A N 1
ATOM 584 C CA . PHE A 1 73 ? -5.741 -0.675 25.280 1.00 96.50 73 PHE A CA 1
ATOM 585 C C . PHE A 1 73 ? -5.165 -1.858 24.496 1.00 96.50 73 PHE A C 1
ATOM 587 O O . PHE A 1 73 ? -4.408 -2.656 25.046 1.00 96.50 73 PHE A O 1
ATOM 594 N N . VAL A 1 74 ? -5.559 -1.998 23.232 1.00 93.25 74 VAL A N 1
ATOM 595 C CA . VAL A 1 74 ? -5.161 -3.123 22.377 1.00 93.25 74 VAL A CA 1
ATOM 596 C C . VAL A 1 74 ? -4.353 -2.568 21.215 1.00 93.25 74 VAL A C 1
ATOM 598 O O . VAL A 1 74 ? -4.847 -1.714 20.483 1.00 93.25 74 VAL A O 1
ATOM 601 N N . ILE A 1 75 ? -3.128 -3.065 21.051 1.00 94.50 75 ILE A N 1
ATOM 602 C CA . ILE A 1 75 ? -2.273 -2.777 19.899 1.00 94.50 75 ILE A CA 1
ATOM 603 C C . ILE A 1 75 ? -2.302 -4.005 18.998 1.00 94.50 75 ILE A C 1
ATOM 605 O O . ILE A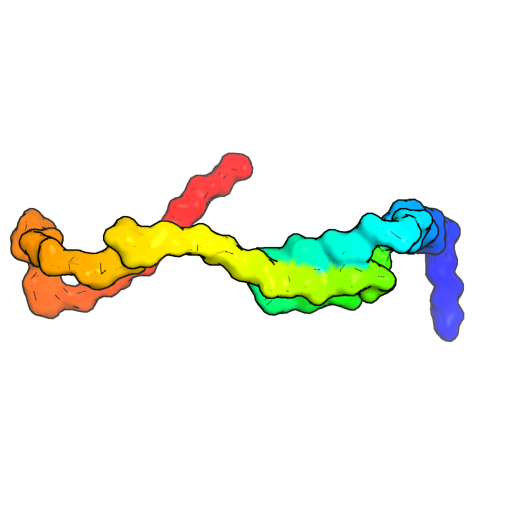 1 75 ? -1.976 -5.105 19.440 1.00 94.50 75 ILE A O 1
ATOM 609 N N . LEU A 1 76 ? -2.703 -3.812 17.744 1.00 91.31 76 LEU A N 1
ATOM 610 C CA . LEU A 1 76 ? -2.577 -4.823 16.705 1.00 91.31 76 LEU A CA 1
ATOM 611 C C . LEU A 1 76 ? -1.299 -4.543 15.915 1.00 91.31 76 LEU A C 1
ATOM 613 O O . LEU A 1 76 ? -1.186 -3.501 15.272 1.00 91.31 76 LEU A O 1
ATOM 617 N N . SER A 1 77 ? -0.367 -5.488 15.953 1.00 89.75 77 SER A N 1
ATOM 618 C CA . SER A 1 77 ? 0.833 -5.482 15.118 1.00 89.75 77 SER A CA 1
ATOM 619 C C . SER A 1 77 ? 0.705 -6.577 14.068 1.00 89.75 77 SER A C 1
ATOM 621 O O . SER A 1 77 ? 0.284 -7.688 14.387 1.00 89.75 77 SER A O 1
ATOM 623 N N . MET A 1 78 ? 1.070 -6.284 12.822 1.00 85.94 78 MET A N 1
ATOM 624 C CA . MET A 1 78 ? 1.169 -7.308 11.783 1.00 85.94 78 MET A CA 1
ATOM 625 C C . MET A 1 78 ? 2.582 -7.885 11.777 1.00 85.94 78 MET A C 1
ATOM 627 O O . MET A 1 78 ? 3.550 -7.133 11.694 1.00 85.94 78 MET A O 1
ATOM 631 N N . ALA A 1 79 ? 2.691 -9.208 11.845 1.00 78.81 79 ALA A N 1
ATOM 632 C CA . ALA A 1 79 ? 3.911 -9.917 11.497 1.00 78.81 79 ALA A CA 1
ATOM 633 C C . ALA A 1 79 ? 3.721 -10.472 10.085 1.00 78.81 79 ALA A C 1
ATOM 635 O O . ALA A 1 79 ? 2.821 -11.277 9.856 1.00 78.81 79 ALA A O 1
ATOM 636 N N . SER A 1 80 ? 4.524 -10.008 9.132 1.00 76.19 80 SER A N 1
ATOM 637 C CA . SER A 1 80 ? 4.730 -10.756 7.898 1.00 76.19 80 SER A CA 1
ATOM 638 C C . SER A 1 80 ? 5.774 -11.826 8.188 1.00 76.19 80 SER A C 1
ATOM 640 O O . SER A 1 80 ? 6.858 -11.499 8.681 1.00 76.19 80 SER A O 1
ATOM 642 N N . GLU A 1 81 ? 5.468 -13.083 7.890 1.00 73.50 81 GLU A N 1
ATOM 643 C CA . GLU A 1 81 ? 6.529 -14.070 7.718 1.00 73.50 81 GLU A CA 1
ATOM 644 C C . GLU A 1 81 ? 7.375 -13.627 6.516 1.00 73.50 81 GLU A C 1
ATOM 646 O O . GLU A 1 81 ? 6.842 -13.204 5.488 1.00 73.50 81 GLU A O 1
ATOM 651 N N . TRP A 1 82 ? 8.694 -13.608 6.697 1.00 65.19 82 TRP A N 1
ATOM 652 C CA . TRP A 1 82 ? 9.639 -13.395 5.609 1.00 65.19 82 TRP A CA 1
ATOM 653 C C . TRP A 1 82 ? 10.019 -14.783 5.092 1.00 65.19 82 TRP A C 1
ATOM 655 O O . TRP A 1 82 ? 10.784 -15.476 5.762 1.00 65.19 82 TRP A O 1
ATOM 665 N N . GLU A 1 83 ? 9.469 -15.188 3.949 1.00 46.28 83 GLU A N 1
ATOM 666 C CA . GLU A 1 83 ? 9.997 -16.294 3.132 1.00 46.28 83 GLU A CA 1
ATOM 667 C C . GLU A 1 83 ? 10.739 -15.746 1.908 1.00 46.28 83 GLU A C 1
ATOM 669 O O . GLU A 1 83 ? 10.270 -14.735 1.328 1.00 46.28 83 GLU A O 1
#

Radius of gyration: 22.68 Å; chains: 1; bounding box: 51×33×57 Å

Secondary structure (DSSP, 8-state):
-PPPPHHHHHHHHHHH--SS--EEESSHHHHHHHHTSGGGGS-EEE-PPP--TTTSS----SHHHHTT-TT------PPPP--

Sequence (83 aa):
MTTPSRTVNAKKELFTGLRRVIIVAPSRWLSNLVKESFLKEYPVEVIPNGIDTDIFKPTPSDFRKRYGLEGKFVILSMASEWE

Organism: NCBI:txid1008305

Foldseek 3Di:
DDDDDPVVVVVLCVLQVDDDDEAEDQDPVVLVVCCVDSNVNHHYHHDHDDDDDVPPDDDDDCVCVVVVVVVHDDDDDDDDDDD